Protein AF-A0A352B5L5-F1 (afdb_monomer_lite)

Radius of gyration: 10.29 Å; chains: 1; bounding box: 19×15×27 Å

pLDDT: mean 92.77, std 3.59, range [77.31, 96.31]

Foldseek 3Di:
DQVVQPQDWDFDFDADPCPVHDHRGTDRFTAGQGNVGGPGGDD

Structure (mmCIF, N/CA/C/O backbone):
data_AF-A0A352B5L5-F1
#
_entry.id   AF-A0A352B5L5-F1
#
loop_
_atom_site.group_PDB
_atom_site.id
_atom_site.type_symbol
_atom_site.label_atom_id
_atom_site.label_alt_id
_atom_site.label_comp_id
_atom_site.label_asym_id
_atom_site.label_entity_id
_atom_site.label_seq_id
_atom_site.pdbx_PDB_ins_code
_atom_site.Cartn_x
_atom_site.Cartn_y
_atom_site.Cartn_z
_atom_site.occupancy
_atom_site.B_iso_or_equiv
_atom_site.auth_seq_id
_atom_site.auth_comp_id
_atom_site.auth_asym_id
_atom_site.auth_atom_id
_atom_site.pdbx_PDB_model_num
ATOM 1 N N . CYS A 1 1 ? -3.250 5.982 12.797 1.00 84.81 1 CYS A N 1
ATOM 2 C CA . CYS A 1 1 ? -3.891 6.443 11.555 1.00 84.81 1 CYS A CA 1
ATOM 3 C C . CYS A 1 1 ? -5.053 5.564 11.106 1.00 84.81 1 CYS A C 1
ATOM 5 O O . CYS A 1 1 ? -6.157 6.076 11.151 1.00 84.81 1 CYS A O 1
ATOM 7 N N . ILE A 1 2 ? -4.874 4.282 10.745 1.00 92.31 2 ILE A N 1
ATOM 8 C CA . ILE A 1 2 ? -5.934 3.497 10.068 1.00 92.31 2 ILE A CA 1
ATOM 9 C C . ILE A 1 2 ? -7.211 3.348 10.912 1.00 92.31 2 ILE A C 1
ATOM 11 O O . ILE A 1 2 ? -8.266 3.822 10.518 1.00 92.31 2 ILE A O 1
ATOM 15 N N . LEU A 1 3 ? -7.132 2.766 12.115 1.00 94.25 3 LEU A N 1
ATOM 16 C CA . LEU A 1 3 ? -8.321 2.524 12.960 1.00 94.25 3 LEU A CA 1
ATOM 17 C C . LEU A 1 3 ? -9.081 3.794 13.373 1.00 94.25 3 LEU A C 1
ATOM 19 O O . LEU A 1 3 ? -10.205 3.715 13.857 1.00 94.25 3 LEU A O 1
ATOM 23 N N . ARG A 1 4 ? -8.432 4.950 13.254 1.00 94.88 4 ARG A N 1
ATOM 24 C CA . ARG A 1 4 ? -8.944 6.250 13.688 1.00 94.88 4 ARG A CA 1
ATOM 25 C C . ARG A 1 4 ? -9.253 7.167 12.506 1.00 94.88 4 ARG A C 1
ATOM 27 O O . ARG A 1 4 ? -9.601 8.313 12.751 1.00 94.88 4 ARG A O 1
ATOM 34 N N . ASP A 1 5 ? -9.098 6.660 11.279 1.00 95.00 5 ASP A N 1
ATOM 35 C CA . ASP A 1 5 ? -9.274 7.396 10.0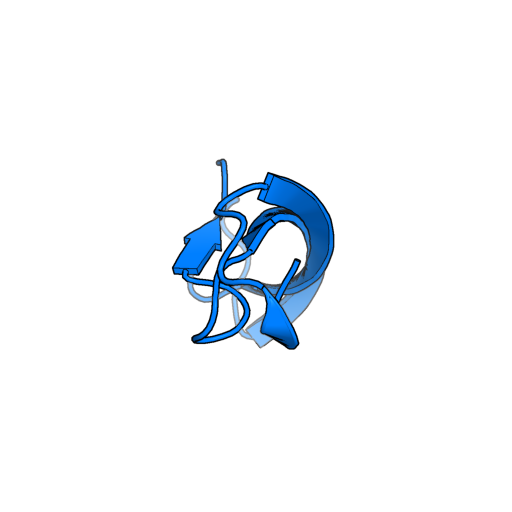29 1.00 95.00 5 ASP A CA 1
ATOM 36 C C . ASP A 1 5 ? -8.653 8.804 10.094 1.00 95.00 5 ASP A C 1
ATOM 38 O O . ASP A 1 5 ? -9.318 9.818 9.932 1.00 95.00 5 ASP A O 1
ATOM 42 N N . GLU A 1 6 ? -7.366 8.876 10.453 1.00 94.56 6 GLU A N 1
ATOM 43 C CA . GLU A 1 6 ? -6.721 10.159 10.804 1.00 94.56 6 GLU A CA 1
ATOM 44 C C . GLU A 1 6 ? -6.258 10.981 9.594 1.00 94.56 6 GLU A C 1
ATOM 46 O O . GLU A 1 6 ? -5.888 12.138 9.774 1.00 94.56 6 GLU A O 1
ATOM 51 N N . HIS A 1 7 ? -6.252 10.403 8.385 1.00 94.75 7 HIS A N 1
ATOM 52 C CA . HIS A 1 7 ? -5.798 11.066 7.147 1.00 94.75 7 HIS A CA 1
ATOM 53 C C . HIS A 1 7 ? -4.390 11.673 7.297 1.00 94.75 7 HIS A C 1
ATOM 55 O O . HIS A 1 7 ? -4.090 12.770 6.827 1.00 94.75 7 HIS A O 1
ATOM 61 N N . SER A 1 8 ? -3.508 10.950 7.990 1.00 95.31 8 SER A N 1
ATOM 62 C CA . SER A 1 8 ? -2.172 11.430 8.351 1.00 95.31 8 SER A CA 1
ATOM 63 C C . SER A 1 8 ? -1.158 11.150 7.248 1.00 95.31 8 SER A C 1
ATOM 65 O O . SER A 1 8 ? -1.173 10.078 6.642 1.00 95.31 8 SER A O 1
ATOM 67 N N . VAL A 1 9 ? -0.208 12.068 7.054 1.00 95.44 9 VAL A N 1
ATOM 68 C CA . VAL A 1 9 ? 0.959 11.835 6.193 1.00 95.44 9 VAL A CA 1
ATOM 69 C C . VAL A 1 9 ? 1.980 10.985 6.946 1.00 95.44 9 VAL A C 1
ATOM 71 O O . VAL A 1 9 ? 2.496 11.403 7.982 1.00 95.44 9 VAL A O 1
ATOM 74 N N . LEU A 1 10 ? 2.268 9.790 6.435 1.00 94.88 10 LEU A N 1
ATOM 75 C CA . LEU A 1 10 ? 3.209 8.842 7.027 1.00 94.88 10 LEU A CA 1
ATOM 76 C C . LEU A 1 10 ? 4.143 8.268 5.962 1.00 94.88 10 LEU A C 1
ATOM 78 O O . LEU A 1 10 ? 3.742 8.037 4.824 1.00 94.88 10 LEU A O 1
ATOM 82 N N . MET A 1 11 ? 5.385 7.992 6.359 1.00 94.56 11 MET A N 1
ATOM 83 C CA . MET A 1 11 ? 6.325 7.226 5.540 1.00 94.56 11 MET A CA 1
ATOM 84 C C . MET A 1 11 ? 5.978 5.746 5.659 1.00 94.56 11 MET A C 1
ATOM 86 O O . MET A 1 11 ? 6.169 5.145 6.718 1.00 94.56 11 MET A O 1
ATOM 90 N N . VAL A 1 12 ? 5.462 5.162 4.584 1.00 94.62 12 VAL A N 1
ATOM 91 C CA . VAL A 1 12 ? 5.082 3.747 4.534 1.00 94.62 12 VAL A CA 1
ATOM 92 C C . VAL A 1 12 ? 5.599 3.115 3.251 1.00 94.62 12 VAL A C 1
ATOM 94 O O . VAL A 1 12 ? 5.760 3.789 2.236 1.00 94.62 12 VAL A O 1
ATOM 97 N N . SER A 1 13 ? 5.874 1.813 3.303 1.00 94.56 13 SER A N 1
ATOM 98 C CA . SER A 1 13 ? 6.211 1.048 2.105 1.00 94.56 13 SER A CA 1
ATOM 99 C C . SER A 1 13 ? 4.933 0.765 1.321 1.00 94.56 13 SER A C 1
ATOM 101 O O . SER A 1 13 ? 4.044 0.073 1.822 1.00 94.56 13 SER A O 1
ATOM 103 N N . THR A 1 14 ? 4.826 1.318 0.115 1.00 93.75 14 THR A N 1
ATOM 104 C CA . THR A 1 14 ? 3.674 1.120 -0.773 1.00 93.75 14 THR A CA 1
ATOM 105 C C . THR A 1 14 ? 4.125 0.744 -2.177 1.00 93.75 14 THR A C 1
ATOM 107 O O . THR A 1 14 ? 5.256 1.033 -2.573 1.00 93.75 14 THR A O 1
ATOM 110 N N . ARG A 1 15 ? 3.239 0.076 -2.923 1.00 93.56 15 ARG A N 1
ATOM 111 C CA . ARG A 1 15 ? 3.493 -0.301 -4.313 1.00 93.56 15 ARG A CA 1
ATOM 112 C C . ARG A 1 15 ? 3.349 0.924 -5.203 1.00 93.56 15 ARG A C 1
ATOM 114 O O . ARG A 1 15 ? 2.287 1.540 -5.211 1.00 93.56 15 ARG A O 1
ATOM 121 N N . LEU A 1 16 ? 4.376 1.202 -5.989 1.00 91.38 16 LEU A N 1
ATOM 122 C CA . LEU A 1 16 ? 4.351 2.231 -7.019 1.00 91.38 16 LEU A CA 1
ATOM 123 C C . LEU A 1 16 ? 3.743 1.651 -8.303 1.0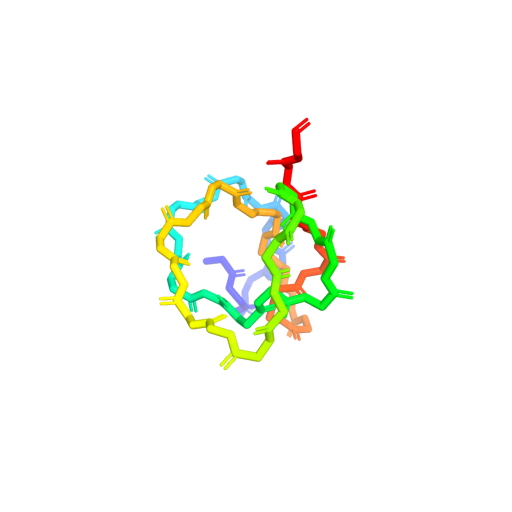0 91.38 16 LEU A C 1
ATOM 125 O O . LEU A 1 16 ? 4.088 0.549 -8.743 1.00 91.38 16 LEU A O 1
ATOM 129 N N . ALA A 1 17 ? 2.798 2.379 -8.881 1.00 90.62 17 ALA A N 1
ATOM 130 C CA . ALA A 1 17 ? 2.048 2.044 -10.086 1.00 90.62 17 ALA A CA 1
ATOM 131 C C . ALA A 1 17 ? 2.316 3.046 -11.226 1.00 90.62 17 ALA A C 1
ATOM 133 O O . ALA A 1 17 ? 1.512 3.186 -12.150 1.00 90.62 17 ALA A O 1
ATOM 134 N N . GLY A 1 18 ? 3.470 3.710 -11.202 1.00 89.31 18 GLY A N 1
ATOM 135 C CA . GLY A 1 18 ? 3.879 4.729 -12.166 1.00 89.31 18 GLY A CA 1
ATOM 136 C C . GLY A 1 18 ? 4.377 6.008 -11.506 1.00 89.31 18 GLY A C 1
ATOM 137 O O . GLY A 1 18 ? 4.970 6.830 -12.204 1.00 89.31 18 GLY A O 1
ATOM 138 N N . GLU A 1 19 ? 4.163 6.163 -10.199 1.00 88.75 19 GLU A N 1
ATOM 139 C CA . GLU 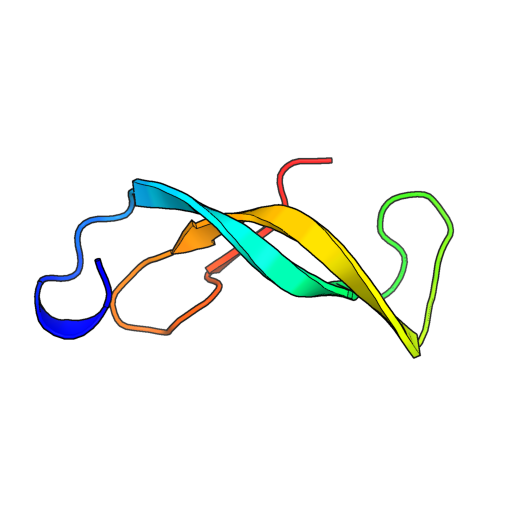A 1 19 ? 4.696 7.284 -9.440 1.00 88.75 19 GLU A CA 1
ATOM 140 C C . GLU A 1 19 ? 6.226 7.231 -9.418 1.00 88.75 19 GLU A C 1
ATOM 142 O O . GLU A 1 19 ? 6.835 6.155 -9.385 1.00 88.75 19 GLU A O 1
ATOM 147 N N . TYR A 1 20 ? 6.855 8.404 -9.482 1.00 85.50 20 TYR A N 1
ATOM 148 C CA . TYR A 1 20 ? 8.313 8.542 -9.610 1.00 85.50 20 TYR A CA 1
ATOM 149 C C . TYR A 1 20 ? 8.930 7.823 -10.829 1.00 85.50 20 TYR A C 1
ATOM 151 O O . TYR A 1 20 ? 10.142 7.629 -10.886 1.00 85.50 20 TYR A O 1
ATOM 159 N N . GLY A 1 21 ? 8.120 7.437 -11.824 1.00 89.19 21 GLY A N 1
ATOM 160 C CA . GLY A 1 21 ? 8.566 6.664 -12.988 1.00 89.19 21 GLY A CA 1
ATOM 161 C C . GLY A 1 21 ? 8.790 5.173 -12.711 1.00 89.19 21 GLY A C 1
ATOM 162 O O . GLY A 1 21 ? 9.172 4.438 -13.622 1.00 89.19 21 GLY A O 1
ATOM 163 N N . GLU A 1 22 ? 8.509 4.715 -11.493 1.00 88.88 22 GLU A N 1
ATOM 164 C CA . GLU A 1 22 ? 8.716 3.341 -11.049 1.00 88.88 22 GLU A CA 1
ATOM 165 C C . GLU A 1 22 ? 7.396 2.554 -11.075 1.00 88.88 22 GLU A C 1
ATOM 167 O O . GLU A 1 22 ? 6.317 3.077 -10.783 1.00 88.88 22 GLU A O 1
ATOM 172 N N . ARG A 1 23 ? 7.453 1.268 -11.433 1.00 91.06 23 ARG A N 1
ATOM 173 C CA . ARG A 1 23 ? 6.281 0.378 -11.489 1.00 91.06 23 ARG A CA 1
ATOM 174 C C . ARG A 1 23 ? 6.604 -0.973 -10.882 1.00 91.06 23 ARG A C 1
ATOM 176 O O . ARG A 1 23 ? 7.687 -1.504 -11.096 1.00 91.06 23 ARG A O 1
ATOM 183 N N . ASP A 1 24 ? 5.636 -1.532 -10.162 1.00 91.31 24 ASP A N 1
ATOM 184 C CA . ASP A 1 24 ? 5.714 -2.870 -9.560 1.00 91.31 24 ASP A CA 1
ATOM 185 C C . ASP A 1 24 ? 6.847 -3.044 -8.537 1.00 91.31 24 ASP A C 1
ATOM 187 O O . ASP A 1 24 ? 7.270 -4.158 -8.228 1.00 91.31 24 ASP A O 1
ATOM 191 N N . VAL A 1 25 ? 7.286 -1.937 -7.939 1.00 92.81 25 VAL A N 1
ATOM 192 C CA . VAL A 1 25 ? 8.235 -1.914 -6.823 1.00 92.81 25 VAL A CA 1
ATOM 193 C C . VAL A 1 25 ? 7.568 -1.356 -5.571 1.00 92.81 25 VAL A C 1
ATOM 195 O O . VAL A 1 25 ? 6.638 -0.551 -5.649 1.00 92.81 25 VAL A O 1
ATOM 198 N N . TYR A 1 26 ? 8.045 -1.794 -4.408 1.00 93.81 26 TYR A N 1
ATOM 199 C CA . TYR A 1 26 ? 7.634 -1.257 -3.114 1.00 93.81 26 TYR A CA 1
ATOM 200 C C . TYR A 1 26 ? 8.736 -0.350 -2.576 1.00 93.81 26 TYR A C 1
ATOM 202 O O . TYR A 1 26 ? 9.861 -0.805 -2.367 1.00 93.81 26 TYR A O 1
ATOM 210 N N . LEU A 1 27 ? 8.415 0.921 -2.346 1.00 93.44 27 LEU A N 1
AT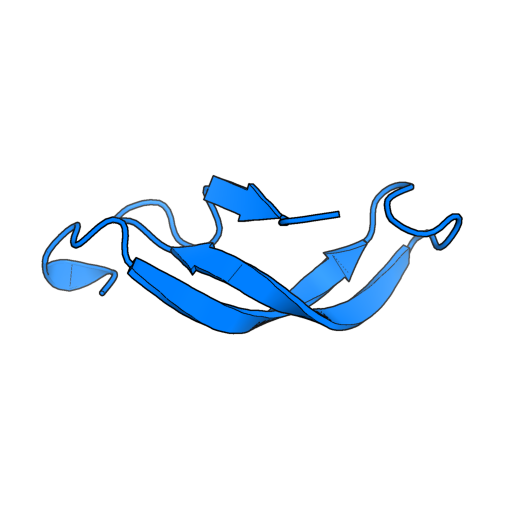OM 211 C CA . LEU A 1 27 ? 9.344 1.911 -1.802 1.00 93.44 27 LEU A CA 1
ATOM 212 C C . LEU A 1 27 ? 8.704 2.651 -0.625 1.00 93.44 27 LEU A C 1
ATOM 214 O O . LEU A 1 27 ? 7.484 2.801 -0.549 1.00 93.44 27 LEU A O 1
ATOM 218 N N . SER A 1 28 ? 9.549 3.107 0.303 1.00 95.06 28 SER A N 1
ATOM 219 C CA . SER A 1 28 ? 9.130 3.939 1.433 1.00 95.06 28 SER A CA 1
ATOM 220 C C . SER A 1 28 ? 8.968 5.380 0.973 1.00 95.06 28 SER A C 1
ATOM 222 O O . SER A 1 28 ? 9.953 6.109 0.859 1.00 95.06 28 SER A O 1
ATOM 224 N N . VAL A 1 29 ? 7.724 5.779 0.727 1.00 94.19 29 VAL A N 1
ATOM 225 C CA . VAL A 1 29 ? 7.367 7.114 0.235 1.00 94.19 29 VAL A CA 1
ATOM 226 C C . VA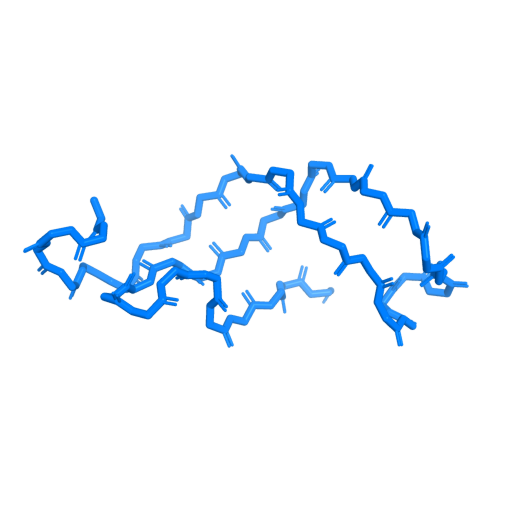L A 1 29 ? 6.320 7.760 1.147 1.00 94.19 29 VAL A C 1
ATOM 228 O O . VAL A 1 29 ? 5.565 7.051 1.827 1.00 94.19 29 VAL A O 1
ATOM 231 N N . PRO A 1 30 ? 6.277 9.100 1.220 1.00 95.25 30 PRO A N 1
ATOM 232 C CA . PRO A 1 30 ? 5.270 9.796 2.006 1.00 95.25 30 PRO A CA 1
ATOM 233 C C . PRO A 1 30 ? 3.883 9.566 1.399 1.00 95.25 30 PRO A C 1
ATOM 235 O O . PRO A 1 30 ? 3.629 9.871 0.236 1.00 95.25 30 PRO A O 1
ATOM 238 N N . CYS A 1 31 ? 2.972 9.028 2.202 1.00 95.44 31 CYS A N 1
ATOM 239 C CA . CYS A 1 31 ? 1.610 8.720 1.785 1.00 95.44 31 CYS A CA 1
ATOM 240 C C . CYS A 1 31 ? 0.597 9.283 2.775 1.00 95.44 31 CYS A C 1
ATOM 242 O O . CYS A 1 31 ? 0.845 9.316 3.980 1.00 95.44 31 CYS A O 1
ATOM 244 N N . VAL A 1 32 ? -0.576 9.658 2.276 1.00 95.75 32 VAL A N 1
ATOM 245 C CA . VAL A 1 32 ? -1.759 9.902 3.101 1.00 95.75 32 VAL A CA 1
ATOM 246 C C . VAL A 1 32 ? -2.358 8.553 3.479 1.00 95.75 32 VAL A C 1
ATOM 248 O O . VAL A 1 32 ? -2.705 7.754 2.605 1.00 95.75 32 VAL A O 1
ATOM 251 N N . VAL A 1 33 ? -2.455 8.301 4.784 1.00 96.31 33 VAL A N 1
ATOM 252 C CA . VAL A 1 33 ? -2.986 7.056 5.341 1.00 96.31 33 VAL A CA 1
ATOM 253 C C . VAL A 1 33 ? -4.256 7.340 6.139 1.00 96.31 33 VAL A C 1
ATOM 255 O O . VAL A 1 33 ? -4.205 7.982 7.194 1.00 96.31 33 VAL A O 1
ATOM 258 N N . GLY A 1 34 ? -5.378 6.818 5.648 1.00 96.00 34 GLY A N 1
ATOM 259 C CA . GLY A 1 34 ? -6.692 6.877 6.290 1.00 96.00 34 GLY A CA 1
ATOM 260 C C . GLY A 1 34 ? -7.210 5.489 6.670 1.00 96.00 34 GLY A C 1
ATOM 261 O O . G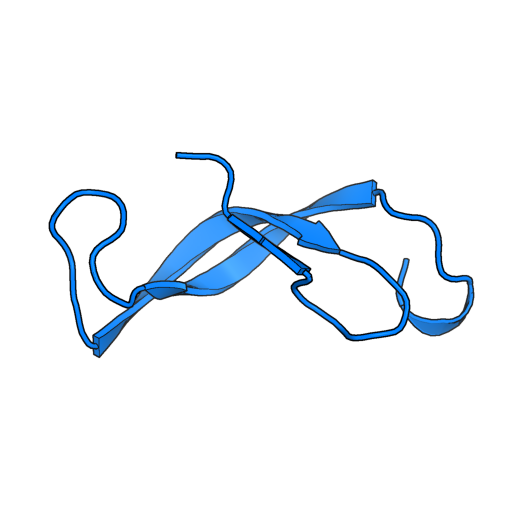LY A 1 34 ? -6.447 4.522 6.780 1.00 96.00 34 GLY A O 1
ATOM 262 N N . GLY A 1 35 ? -8.515 5.379 6.896 1.00 95.81 35 GLY A N 1
ATOM 263 C CA . GLY A 1 35 ? -9.194 4.138 7.271 1.00 95.81 35 GLY A CA 1
ATOM 264 C C . GLY A 1 35 ? -9.123 3.056 6.194 1.00 95.81 35 GLY A C 1
ATOM 265 O O . GLY A 1 35 ? -9.166 1.869 6.515 1.00 95.81 35 GLY A O 1
ATOM 266 N N . GLY A 1 36 ? -8.938 3.452 4.931 1.00 95.00 36 GLY A N 1
ATOM 267 C CA . GLY A 1 36 ? -8.727 2.543 3.802 1.00 95.00 36 GLY A CA 1
ATOM 268 C C . GLY A 1 36 ? -7.287 2.043 3.630 1.00 95.00 36 GLY A C 1
ATOM 269 O O . GLY A 1 36 ? -7.023 1.281 2.703 1.00 95.00 36 GLY A O 1
ATOM 270 N N . GLY A 1 37 ? -6.347 2.454 4.490 1.00 94.25 37 GLY A N 1
ATOM 271 C CA . GLY A 1 37 ? -4.916 2.225 4.286 1.00 94.25 37 GLY A CA 1
ATOM 272 C C . GLY A 1 37 ? -4.274 3.386 3.527 1.00 94.25 37 GLY A C 1
ATOM 273 O O . GLY A 1 37 ? -4.468 4.537 3.904 1.00 94.25 37 GLY A O 1
ATOM 274 N N . VAL A 1 38 ? -3.474 3.099 2.495 1.00 94.25 38 VAL A N 1
ATOM 275 C CA . VAL A 1 38 ? -2.830 4.133 1.664 1.00 94.25 38 VAL A CA 1
ATOM 276 C C . VAL A 1 38 ? -3.854 4.711 0.689 1.00 94.25 38 VAL A C 1
ATOM 278 O O . VAL A 1 38 ? -4.277 4.027 -0.237 1.00 94.25 38 VAL A O 1
ATOM 281 N N . GLU A 1 39 ? -4.244 5.967 0.892 1.00 94.38 39 GLU A N 1
ATOM 282 C CA . GLU A 1 39 ? -5.261 6.643 0.072 1.00 94.38 39 GLU A CA 1
ATOM 283 C C . GLU A 1 39 ? -4.646 7.491 -1.042 1.00 94.38 39 GLU A C 1
ATOM 285 O O . GLU A 1 39 ? -5.242 7.667 -2.106 1.00 94.38 39 GLU A O 1
ATOM 290 N N . ARG A 1 40 ? -3.442 8.026 -0.808 1.00 93.31 40 ARG A N 1
ATOM 291 C CA . ARG A 1 40 ? -2.715 8.841 -1.784 1.00 93.31 40 ARG A CA 1
ATOM 292 C C . ARG A 1 40 ? -1.211 8.776 -1.541 1.00 93.31 40 ARG A C 1
ATOM 294 O O . ARG A 1 40 ? -0.770 8.922 -0.405 1.00 93.31 40 ARG A O 1
ATOM 301 N N . ILE A 1 41 ? -0.438 8.640 -2.612 1.00 93.00 41 ILE A N 1
ATOM 302 C CA . ILE A 1 41 ? 1.018 8.826 -2.610 1.00 93.00 41 ILE A CA 1
ATOM 303 C C . ILE A 1 41 ? 1.305 10.307 -2.879 1.00 93.00 41 ILE A C 1
ATOM 305 O O . ILE A 1 41 ? 0.665 10.916 -3.737 1.00 93.00 41 ILE A O 1
ATOM 309 N N . ILE A 1 42 ? 2.208 10.906 -2.106 1.00 90.31 42 ILE A N 1
ATOM 310 C CA . ILE A 1 42 ? 2.683 12.270 -2.345 1.00 90.31 42 ILE A CA 1
ATOM 311 C C . ILE A 1 42 ? 3.894 12.145 -3.275 1.00 90.31 42 ILE A C 1
ATOM 313 O O . ILE A 1 42 ? 4.926 11.678 -2.807 1.00 90.31 42 ILE A O 1
ATOM 317 N N . GLU A 1 43 ? 3.729 12.496 -4.559 1.00 77.31 43 GLU A N 1
ATOM 318 C CA . GLU A 1 43 ? 4.775 12.515 -5.606 1.00 77.31 43 GLU A CA 1
ATOM 319 C C . GLU A 1 43 ? 5.513 13.857 -5.659 1.00 77.31 43 GLU A C 1
ATOM 321 O O . GLU A 1 43 ? 4.826 14.901 -5.776 1.00 77.31 43 GLU A O 1
#

Secondary structure (DSSP, 8-state):
-GGGT--EEEEEEEEEESGGG-EEEEEEEEEEEETTEEEEE--

Sequence (43 aa):
CILRDEHSVLMVSTRLAGEYGERDVYLSVPCVVGGGGVERIIE